Protein AF-A0A7C7VL35-F1 (afdb_monomer)

Foldseek 3Di:
DDDPPDPPDDDPVNVVVVVVVVVVCVVVVVVVVVVVLQVVLLVQQVVLQVQLVVVQLVVCLVLQFRAAQPVPSCVVSVDAGSQRATKHKDFQQGRPGLPDPGDWAWEQAPVGIRTQWGMKIKDQGPVNDDPWDDDNHYTYHHDDRMDMDTDGSVNSVVSND

Mean predicted aligned error: 7.91 Å

Radius of gyration: 26.04 Å; Cα contacts (8 Å, |Δi|>4): 236; chains: 1; bounding box: 84×25×66 Å

pLDDT: mean 87.76, std 10.25, range [52.62, 97.12]

Solvent-accessible surface area (backbone atoms only — not comparable to full-atom values): 9184 Å² total; per-residue (Å²): 140,83,83,79,76,76,85,78,71,86,51,72,66,55,56,54,52,51,50,53,53,48,53,56,50,54,65,54,50,56,61,56,50,53,56,52,53,51,56,49,33,54,54,49,29,53,55,48,49,53,54,37,47,53,48,51,50,53,47,29,74,72,67,50,24,37,78,44,66,84,77,45,54,52,71,81,44,68,48,59,38,71,75,66,45,64,46,44,74,48,65,60,27,64,57,35,45,59,92,49,94,63,46,59,26,34,37,34,40,84,90,47,78,43,73,46,29,27,34,38,40,36,34,35,38,90,84,66,48,82,56,58,50,79,57,96,62,35,39,39,48,66,46,75,68,56,47,74,49,73,44,35,55,66,58,56,49,63,76,74,109

Secondary structure (DSSP, 8-state):
--------PPPHHHHHHHHHHHHHHHH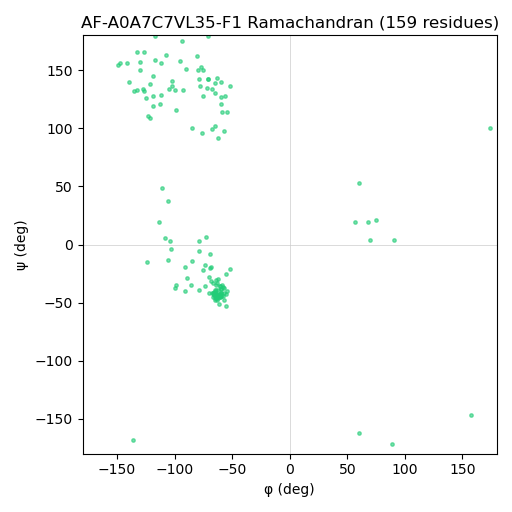HHHHHHHHHHHHHHHHHHHHHHHHHHHHHHHHHHHHSBPPPGGG-GGGTS--B-TTSPBPEEEESSTT-BTTS----EEEE-SS-EEEEEEEEEEE-TTTTS---EE-SSEEE-SSSS-EEEEEEHHHHHHHT-

Structure (mmCIF, N/CA/C/O backbone):
data_AF-A0A7C7VL35-F1
#
_entry.id   AF-A0A7C7VL35-F1
#
loop_
_atom_site.group_PDB
_atom_site.id
_atom_site.type_symbol
_atom_site.label_atom_id
_atom_site.label_alt_id
_atom_site.label_comp_id
_atom_site.label_asym_id
_atom_site.label_entity_id
_atom_site.label_seq_id
_atom_site.pdbx_PDB_ins_code
_atom_site.Cartn_x
_atom_site.Cartn_y
_atom_site.Cartn_z
_atom_site.occupancy
_atom_site.B_iso_or_equiv
_atom_site.auth_seq_id
_atom_site.auth_comp_id
_atom_site.auth_asym_id
_atom_site.auth_atom_id
_atom_site.pdbx_PDB_model_num
ATOM 1 N N . MET A 1 1 ? 64.161 -13.063 -36.550 1.00 52.62 1 MET A N 1
ATOM 2 C CA . MET A 1 1 ? 62.997 -12.800 -35.684 1.00 52.62 1 MET A CA 1
ATOM 3 C C . MET A 1 1 ? 62.286 -11.600 -36.262 1.00 52.62 1 MET A C 1
ATOM 5 O O . MET A 1 1 ? 62.929 -10.571 -36.359 1.00 52.62 1 MET A O 1
ATOM 9 N N . ASP A 1 2 ? 61.069 -11.790 -36.772 1.00 53.78 2 ASP A N 1
ATOM 10 C CA . ASP A 1 2 ? 59.956 -10.834 -36.647 1.00 53.78 2 ASP A CA 1
ATOM 11 C C . ASP A 1 2 ? 58.768 -11.321 -37.479 1.00 53.78 2 ASP A C 1
ATOM 13 O O . ASP A 1 2 ? 58.710 -11.174 -38.699 1.00 53.78 2 ASP A O 1
ATOM 17 N N . ARG A 1 3 ? 57.801 -11.940 -36.794 1.00 59.22 3 ARG A N 1
ATOM 18 C CA . ARG A 1 3 ? 56.451 -12.129 -37.322 1.00 59.22 3 ARG A CA 1
ATOM 19 C C . ARG A 1 3 ? 55.687 -10.853 -36.995 1.00 59.22 3 ARG A C 1
ATOM 21 O O . ARG A 1 3 ? 55.253 -10.683 -35.861 1.00 59.22 3 ARG A O 1
ATOM 28 N N . ARG A 1 4 ? 55.534 -9.960 -37.974 1.00 63.31 4 ARG A N 1
ATOM 29 C CA . ARG A 1 4 ? 54.580 -8.851 -37.870 1.00 63.31 4 ARG A CA 1
ATOM 30 C C . ARG A 1 4 ? 53.176 -9.455 -37.825 1.00 63.31 4 ARG A C 1
ATOM 32 O O . ARG A 1 4 ? 52.670 -9.935 -38.837 1.00 63.31 4 ARG A O 1
ATOM 39 N N . LEU A 1 5 ? 52.599 -9.511 -36.628 1.00 61.75 5 LEU A N 1
ATOM 40 C CA . LEU A 1 5 ? 51.177 -9.758 -36.419 1.00 61.75 5 LEU A CA 1
ATOM 41 C C . LEU A 1 5 ? 50.439 -8.636 -37.151 1.00 61.75 5 LEU A C 1
ATOM 43 O O . LEU A 1 5 ? 50.643 -7.468 -36.843 1.00 61.75 5 LEU A O 1
ATOM 47 N N . GLY A 1 6 ? 49.699 -8.990 -38.201 1.00 59.94 6 GLY A N 1
ATOM 48 C 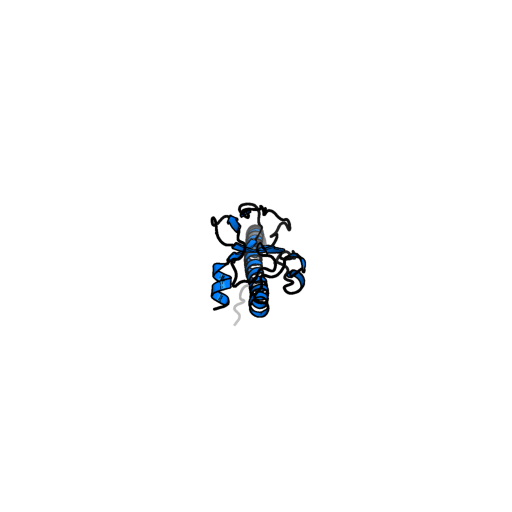CA . GLY A 1 6 ? 49.026 -8.019 -39.051 1.00 59.94 6 GLY A CA 1
ATOM 49 C C . GLY A 1 6 ? 48.045 -7.175 -38.245 1.00 59.94 6 GLY A C 1
ATOM 50 O O . GLY A 1 6 ? 47.103 -7.719 -37.667 1.00 59.94 6 GLY A O 1
ATOM 51 N N . ASP A 1 7 ? 48.260 -5.863 -38.257 1.00 64.94 7 ASP A N 1
ATOM 52 C CA . ASP A 1 7 ? 47.291 -4.865 -37.816 1.00 64.94 7 ASP A CA 1
ATOM 53 C C . ASP A 1 7 ? 46.054 -4.960 -38.716 1.00 64.94 7 ASP A C 1
ATOM 55 O O . ASP A 1 7 ? 45.977 -4.374 -39.798 1.00 64.94 7 ASP A O 1
ATOM 59 N N . LYS A 1 8 ? 45.080 -5.770 -38.296 1.00 69.44 8 LYS A N 1
ATOM 60 C CA . LYS A 1 8 ? 43.752 -5.808 -38.906 1.00 69.44 8 LYS A CA 1
ATOM 61 C C . LYS A 1 8 ? 42.994 -4.572 -38.427 1.00 69.44 8 LYS A C 1
ATOM 63 O O . LYS A 1 8 ? 42.442 -4.568 -37.332 1.00 69.44 8 LYS A O 1
ATOM 68 N N . GLY A 1 9 ? 43.014 -3.512 -39.231 1.00 70.94 9 GLY A N 1
ATOM 69 C CA . GLY A 1 9 ? 42.158 -2.346 -39.022 1.00 70.94 9 GLY A CA 1
ATOM 70 C C . GLY A 1 9 ? 40.678 -2.716 -39.151 1.00 70.94 9 GLY A C 1
ATOM 71 O O . GLY A 1 9 ? 40.319 -3.548 -39.986 1.00 70.94 9 GLY A O 1
ATOM 72 N N . PHE A 1 10 ? 39.830 -2.092 -38.329 1.00 73.69 10 PHE A N 1
ATOM 73 C CA . PHE A 1 10 ? 38.374 -2.223 -38.413 1.00 73.69 10 PHE A CA 1
ATOM 74 C C . PHE A 1 10 ? 37.889 -1.841 -39.813 1.00 73.69 10 PHE A C 1
ATOM 76 O O . PHE A 1 10 ? 38.212 -0.767 -40.328 1.00 73.69 10 PHE A O 1
ATOM 83 N N . THR A 1 11 ? 37.105 -2.719 -40.437 1.00 89.31 11 THR A N 1
ATOM 84 C CA . THR A 1 11 ? 36.512 -2.419 -41.746 1.00 89.31 11 THR A CA 1
ATOM 85 C C . THR A 1 11 ? 35.286 -1.519 -41.579 1.00 89.31 11 THR A C 1
ATOM 87 O O . THR A 1 11 ? 34.570 -1.597 -40.581 1.00 89.31 11 THR A O 1
ATOM 90 N N . LEU A 1 12 ? 34.998 -0.675 -42.574 1.00 89.50 12 LEU A N 1
ATOM 91 C CA . LEU A 1 12 ? 33.803 0.183 -42.565 1.00 89.50 12 LEU A CA 1
ATOM 92 C C . LEU A 1 12 ? 32.517 -0.656 -42.433 1.00 89.50 12 LEU A C 1
ATOM 94 O O . LEU A 1 12 ? 31.603 -0.290 -41.699 1.00 89.50 12 LEU A O 1
ATOM 98 N N . LEU A 1 13 ? 32.493 -1.827 -43.078 1.00 90.56 13 LEU A N 1
ATOM 99 C CA . LEU A 1 13 ? 31.399 -2.796 -42.990 1.00 90.56 13 LEU A CA 1
ATOM 100 C C . LEU A 1 13 ? 31.158 -3.278 -41.551 1.00 90.56 13 LEU A C 1
ATOM 102 O O . LEU A 1 13 ? 30.013 -3.401 -41.127 1.00 90.56 13 LEU A O 1
ATOM 106 N N . GLU A 1 14 ? 32.229 -3.532 -40.802 1.00 89.56 14 GLU A N 1
ATOM 107 C CA . GLU A 1 14 ? 32.158 -4.023 -39.425 1.00 89.56 14 GLU A CA 1
ATOM 108 C C . GLU A 1 14 ? 31.535 -2.982 -38.493 1.00 89.56 14 GLU A C 1
ATOM 110 O O . GLU A 1 14 ? 30.646 -3.312 -37.713 1.00 89.56 14 GLU A O 1
ATOM 115 N N . ILE A 1 15 ? 31.894 -1.706 -38.650 1.00 92.19 15 ILE A N 1
ATOM 116 C CA . ILE A 1 15 ? 31.270 -0.616 -37.888 1.00 92.19 15 ILE A CA 1
ATOM 117 C C . ILE A 1 15 ? 29.790 -0.447 -38.256 1.00 92.19 15 ILE A C 1
ATOM 119 O O . ILE A 1 15 ? 28.960 -0.272 -37.364 1.00 92.19 15 ILE A O 1
ATOM 123 N N . VAL A 1 16 ? 29.426 -0.554 -39.539 1.00 94.88 16 VAL A N 1
ATOM 124 C CA . VAL A 1 16 ? 28.019 -0.469 -39.970 1.00 94.88 16 VAL A CA 1
ATOM 125 C C . VAL A 1 16 ? 27.193 -1.616 -39.386 1.00 94.88 16 VAL A C 1
ATOM 127 O O . VAL A 1 16 ? 26.114 -1.375 -38.846 1.00 94.88 16 VAL A O 1
ATOM 130 N N . LEU A 1 17 ? 27.702 -2.851 -39.428 1.00 94.06 17 LEU A N 1
ATOM 131 C CA . LEU A 1 17 ? 27.016 -4.009 -38.854 1.00 94.06 17 LEU A CA 1
ATOM 132 C C . LEU A 1 17 ? 26.829 -3.856 -37.339 1.00 94.06 17 LEU A C 1
ATOM 134 O O . LEU A 1 17 ? 25.739 -4.095 -36.821 1.00 94.06 17 LEU A O 1
ATOM 138 N N . VAL A 1 18 ? 27.871 -3.408 -36.636 1.00 95.00 18 VAL A N 1
ATOM 139 C CA . VAL A 1 18 ? 27.828 -3.151 -35.193 1.00 95.00 18 VAL A CA 1
ATOM 140 C C . VAL A 1 18 ? 26.778 -2.086 -34.860 1.00 95.00 18 VAL A C 1
ATOM 142 O O . VAL A 1 18 ? 25.986 -2.289 -33.943 1.00 95.00 18 VAL A O 1
ATOM 145 N N . MET A 1 19 ? 26.692 -0.999 -35.633 1.00 94.06 19 MET A N 1
ATOM 146 C CA . MET A 1 19 ? 25.664 0.031 -35.436 1.00 94.06 19 MET A CA 1
ATOM 147 C C . MET A 1 19 ? 24.242 -0.493 -35.665 1.00 94.06 19 MET A C 1
ATOM 149 O O . MET A 1 19 ? 23.342 -0.145 -34.900 1.00 94.06 19 MET A O 1
ATOM 153 N N . VAL A 1 20 ? 24.032 -1.358 -36.662 1.00 95.56 20 VAL A N 1
ATOM 154 C CA . VAL A 1 20 ? 22.725 -1.996 -36.901 1.00 95.56 20 VAL A CA 1
ATOM 155 C C . VAL A 1 20 ? 22.327 -2.872 -35.713 1.00 95.56 20 VAL A C 1
ATOM 157 O O . VAL A 1 20 ? 21.216 -2.745 -35.199 1.00 95.56 20 VAL A O 1
ATOM 160 N N . VAL A 1 21 ? 23.238 -3.722 -35.231 1.00 95.88 21 VAL A N 1
ATOM 161 C CA . VAL A 1 21 ? 22.977 -4.598 -34.079 1.00 95.88 21 VAL A CA 1
ATOM 162 C C . VAL A 1 21 ? 22.714 -3.778 -32.814 1.00 95.88 21 VAL A C 1
ATOM 164 O O . VAL A 1 21 ? 21.753 -4.059 -32.097 1.00 95.88 21 VAL A O 1
ATOM 167 N N . PHE A 1 22 ? 23.496 -2.723 -32.560 1.00 94.81 22 PHE A N 1
ATOM 168 C CA . PHE A 1 22 ? 23.247 -1.824 -31.433 1.00 94.81 22 PHE A CA 1
ATOM 169 C C . PHE A 1 22 ? 21.880 -1.147 -31.527 1.00 94.81 22 PHE A C 1
ATOM 171 O O . PHE A 1 22 ? 21.154 -1.139 -30.537 1.00 94.81 22 PHE A O 1
ATOM 178 N N . GLY A 1 23 ? 21.489 -0.635 -32.697 1.00 93.75 23 GLY A N 1
ATOM 179 C CA . GLY A 1 23 ? 20.174 -0.019 -32.887 1.00 93.75 23 GLY A CA 1
ATOM 180 C C . GLY A 1 23 ? 19.020 -0.966 -32.545 1.00 93.75 23 GLY A C 1
ATOM 181 O O . GLY A 1 23 ? 18.079 -0.570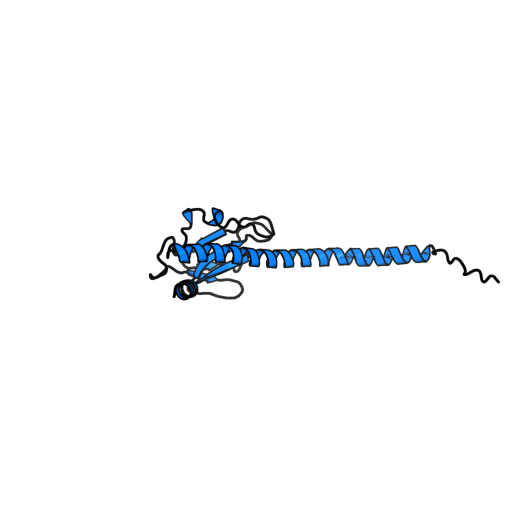 -31.856 1.00 93.75 23 GLY A O 1
ATOM 182 N N . LEU A 1 24 ? 19.125 -2.235 -32.948 1.00 93.62 24 LEU A N 1
ATOM 183 C CA . LEU A 1 24 ? 18.122 -3.256 -32.636 1.00 93.62 24 LEU A CA 1
ATOM 184 C C . LEU A 1 24 ? 18.065 -3.576 -31.134 1.00 93.62 24 LEU A C 1
ATOM 186 O O . LEU A 1 24 ? 16.977 -3.620 -30.558 1.00 93.62 24 LEU A O 1
ATOM 190 N N . ILE A 1 25 ? 19.222 -3.747 -30.485 1.00 94.50 25 ILE A N 1
ATOM 191 C CA . ILE A 1 25 ? 19.296 -4.046 -29.046 1.00 94.50 25 ILE A CA 1
ATOM 192 C C . ILE A 1 25 ? 18.754 -2.877 -28.218 1.00 94.50 25 ILE A C 1
ATOM 194 O O . ILE A 1 25 ? 17.932 -3.088 -27.326 1.00 94.50 25 ILE A O 1
ATOM 198 N N . PHE A 1 26 ? 19.175 -1.644 -28.515 1.00 92.44 26 PHE A N 1
ATOM 199 C CA . PHE A 1 26 ? 18.711 -0.460 -27.790 1.00 92.44 26 PHE A CA 1
ATOM 200 C C . PHE A 1 26 ? 17.212 -0.220 -27.984 1.00 92.44 26 PHE A C 1
ATOM 202 O O . PHE A 1 26 ? 16.526 0.108 -27.015 1.00 92.44 26 PHE A O 1
ATOM 209 N N . GLY A 1 27 ? 16.692 -0.444 -29.196 1.00 88.56 27 GLY A N 1
ATOM 210 C CA . GLY A 1 27 ? 15.264 -0.316 -29.482 1.00 88.56 27 GLY A CA 1
ATOM 211 C C . GLY A 1 27 ? 14.399 -1.225 -28.603 1.00 88.56 27 GLY A C 1
ATOM 212 O O . GLY A 1 27 ? 13.402 -0.775 -28.042 1.00 88.56 27 GLY A O 1
ATOM 213 N N . MET A 1 28 ? 14.801 -2.486 -28.417 1.00 89.25 28 MET A N 1
ATOM 214 C CA . MET A 1 28 ? 14.060 -3.429 -27.568 1.00 89.25 28 MET A CA 1
ATOM 215 C C . MET A 1 28 ? 14.330 -3.210 -26.073 1.00 89.25 28 MET A C 1
ATOM 217 O O . MET A 1 28 ? 13.406 -3.277 -25.259 1.00 89.25 28 MET A O 1
ATOM 221 N N . GLY A 1 29 ? 15.577 -2.901 -25.704 1.00 88.25 29 GLY A N 1
ATOM 222 C CA . GLY A 1 29 ? 16.020 -2.816 -24.310 1.00 88.25 29 GLY A CA 1
ATOM 223 C C . GLY A 1 29 ? 15.287 -1.763 -23.475 1.00 88.25 29 GLY A C 1
ATOM 224 O O . GLY A 1 29 ? 14.994 -2.011 -22.305 1.00 88.25 29 GLY A O 1
ATOM 225 N N . ILE A 1 30 ? 14.927 -0.618 -24.068 1.00 87.06 30 ILE A N 1
ATOM 226 C CA . ILE A 1 30 ? 14.242 0.474 -23.351 1.00 87.06 30 ILE A CA 1
ATOM 227 C C . ILE A 1 30 ? 12.844 0.045 -22.876 1.00 87.06 30 ILE A C 1
ATOM 229 O O . ILE A 1 30 ? 12.464 0.334 -21.742 1.00 87.06 30 ILE A O 1
ATOM 233 N N . SER A 1 31 ? 12.091 -0.674 -23.715 1.00 85.56 31 SER A N 1
ATOM 234 C CA . SER A 1 31 ? 10.723 -1.103 -23.384 1.00 85.56 31 SER A CA 1
ATOM 235 C C . SER A 1 31 ? 10.688 -2.070 -22.195 1.00 85.56 31 SER A C 1
ATOM 237 O O . SER A 1 31 ? 9.906 -1.893 -21.261 1.00 85.56 31 SER A O 1
ATOM 239 N N . VAL A 1 32 ? 11.606 -3.040 -22.181 1.00 89.81 32 VAL A N 1
ATOM 240 C CA . VAL A 1 32 ? 11.746 -4.022 -21.099 1.00 89.81 32 VAL A CA 1
ATOM 241 C C . VAL A 1 32 ? 12.167 -3.340 -19.797 1.00 89.81 32 VAL A C 1
ATOM 243 O O . VAL A 1 32 ? 11.640 -3.658 -18.731 1.00 89.81 32 VAL A O 1
ATOM 246 N N . TRP A 1 33 ? 13.081 -2.369 -19.874 1.00 88.44 33 TRP A N 1
ATOM 247 C CA . TRP A 1 33 ? 13.553 -1.638 -18.700 1.00 88.44 33 TRP A CA 1
ATOM 248 C C . TRP A 1 33 ? 12.421 -0.901 -17.973 1.00 88.44 33 TRP A C 1
ATOM 250 O O . TRP A 1 33 ? 12.345 -0.958 -16.745 1.00 88.44 33 TRP A O 1
ATOM 260 N N . MET A 1 34 ? 11.506 -0.266 -18.713 1.00 86.25 34 MET A N 1
ATOM 261 C CA . MET A 1 34 ? 10.372 0.449 -18.117 1.00 86.25 34 MET A CA 1
ATOM 262 C C . MET A 1 34 ? 9.427 -0.485 -17.348 1.00 86.25 34 MET A C 1
ATOM 264 O O . MET A 1 34 ? 9.092 -0.188 -16.202 1.00 86.25 34 MET A O 1
ATOM 268 N N . GLY A 1 35 ? 9.078 -1.648 -17.909 1.00 86.62 35 GLY A N 1
ATOM 269 C CA . GLY A 1 35 ? 8.217 -2.620 -17.217 1.00 86.62 35 GLY A CA 1
ATOM 270 C C . GLY A 1 35 ? 8.848 -3.191 -15.937 1.00 86.62 35 GLY A C 1
ATOM 271 O O . GLY A 1 35 ? 8.167 -3.404 -14.929 1.00 86.62 35 GLY A O 1
ATOM 272 N N . ILE A 1 36 ? 10.175 -3.380 -15.933 1.00 90.00 36 ILE A N 1
ATOM 273 C CA . ILE A 1 36 ? 10.914 -3.810 -14.736 1.00 90.00 36 ILE A CA 1
ATOM 274 C C . ILE A 1 36 ? 10.864 -2.732 -13.649 1.00 90.00 36 ILE A C 1
ATOM 276 O O . ILE A 1 36 ? 10.675 -3.056 -12.474 1.00 90.00 36 ILE A O 1
ATOM 280 N N . LEU A 1 37 ? 11.040 -1.458 -14.012 1.00 90.69 37 LEU A N 1
ATOM 281 C CA . LEU A 1 37 ? 10.965 -0.356 -13.053 1.00 90.69 37 LEU A CA 1
ATOM 282 C C . LEU A 1 37 ? 9.583 -0.271 -12.403 1.00 90.69 37 LEU A C 1
ATOM 284 O O . LEU A 1 37 ? 9.500 -0.114 -11.187 1.00 90.69 37 LEU A O 1
ATOM 288 N N . GLU A 1 38 ? 8.514 -0.415 -13.180 1.00 89.88 38 GLU A N 1
ATOM 289 C CA . GLU A 1 38 ? 7.143 -0.373 -12.667 1.00 89.88 38 GLU A CA 1
ATOM 290 C C . GLU A 1 38 ? 6.854 -1.529 -11.701 1.00 89.88 38 GLU A C 1
ATOM 292 O O . GLU A 1 38 ? 6.398 -1.304 -10.579 1.00 89.88 38 GLU A O 1
ATOM 297 N N . SER A 1 39 ? 7.250 -2.752 -12.061 1.00 89.94 39 SER A N 1
ATOM 298 C CA . SER A 1 39 ? 7.105 -3.925 -11.186 1.00 89.94 39 SER A CA 1
ATOM 299 C C . SER A 1 39 ? 7.863 -3.761 -9.862 1.00 89.94 39 SER A C 1
ATOM 301 O O . SER A 1 39 ? 7.375 -4.142 -8.796 1.00 89.94 39 SER A O 1
ATOM 303 N N . ARG A 1 40 ? 9.056 -3.147 -9.901 1.00 94.56 40 ARG A N 1
ATOM 304 C CA . ARG A 1 40 ? 9.824 -2.822 -8.689 1.00 94.56 40 ARG A CA 1
ATOM 305 C C . ARG A 1 40 ? 9.108 -1.795 -7.823 1.00 94.56 40 ARG A C 1
ATOM 307 O O . ARG A 1 40 ? 9.095 -1.959 -6.607 1.00 94.56 40 ARG A O 1
ATOM 314 N N . LYS A 1 41 ? 8.512 -0.763 -8.425 1.00 95.56 41 LYS A N 1
ATOM 315 C CA . LYS A 1 41 ? 7.743 0.248 -7.689 1.00 95.56 41 LYS A CA 1
ATOM 316 C C . LYS A 1 41 ? 6.562 -0.374 -6.953 1.00 95.56 41 LYS A C 1
ATOM 318 O O . LYS A 1 41 ? 6.411 -0.110 -5.768 1.00 95.56 41 LYS A O 1
ATOM 323 N N . VAL A 1 42 ? 5.809 -1.270 -7.595 1.00 94.81 42 VAL A N 1
ATOM 324 C CA . VAL A 1 42 ? 4.721 -2.026 -6.945 1.00 94.81 42 VAL A CA 1
ATOM 325 C C . VAL A 1 42 ? 5.238 -2.810 -5.732 1.00 94.81 42 VAL A C 1
ATOM 327 O O . VAL A 1 42 ? 4.664 -2.722 -4.648 1.00 94.81 42 VAL A O 1
ATOM 330 N N . GLY A 1 43 ? 6.353 -3.535 -5.882 1.00 95.38 43 GLY A N 1
ATOM 331 C CA . GLY A 1 43 ? 6.965 -4.286 -4.780 1.00 95.38 43 GLY A CA 1
ATOM 332 C C . GLY A 1 43 ? 7.431 -3.396 -3.621 1.00 95.38 43 GLY A C 1
ATOM 333 O O . GLY A 1 43 ? 7.180 -3.708 -2.457 1.00 95.38 43 GLY A O 1
ATOM 334 N N . VAL A 1 44 ? 8.052 -2.254 -3.931 1.00 95.62 44 VAL A N 1
ATOM 335 C CA . VAL A 1 44 ? 8.449 -1.247 -2.935 1.00 95.62 44 VAL A CA 1
ATOM 336 C C . VAL A 1 44 ? 7.223 -0.689 -2.215 1.00 95.62 44 VAL A C 1
ATOM 338 O O . VAL A 1 44 ? 7.218 -0.636 -0.989 1.00 95.62 44 VAL A O 1
ATOM 341 N N . THR A 1 45 ? 6.166 -0.340 -2.946 1.00 96.00 45 THR A N 1
ATOM 342 C CA . THR A 1 45 ? 4.923 0.176 -2.367 1.00 96.00 45 THR A CA 1
ATOM 343 C C . THR A 1 45 ? 4.280 -0.832 -1.419 1.00 96.00 45 THR A C 1
ATOM 345 O O . THR A 1 45 ? 3.906 -0.449 -0.317 1.00 96.00 45 THR A O 1
ATOM 348 N N . ARG A 1 46 ? 4.229 -2.125 -1.760 1.00 95.81 46 ARG A N 1
ATOM 349 C CA . ARG A 1 46 ? 3.728 -3.161 -0.833 1.00 95.81 46 ARG A CA 1
ATOM 350 C C . ARG A 1 46 ? 4.540 -3.230 0.464 1.00 95.81 46 ARG A C 1
ATOM 352 O O . ARG A 1 46 ? 3.963 -3.256 1.544 1.00 95.81 46 ARG A O 1
ATOM 359 N N . SER A 1 47 ? 5.871 -3.188 0.372 1.00 95.44 47 SER A N 1
ATOM 360 C CA . SER A 1 47 ? 6.750 -3.133 1.555 1.00 95.44 47 SER A CA 1
ATOM 361 C C . SER A 1 47 ? 6.478 -1.895 2.422 1.00 95.44 47 SER A C 1
ATOM 363 O O . SER A 1 47 ? 6.473 -1.952 3.653 1.00 95.44 47 SER A O 1
ATOM 365 N N . ILE A 1 48 ? 6.204 -0.764 1.772 1.00 93.75 48 ILE A N 1
ATOM 366 C CA . ILE A 1 48 ? 5.854 0.487 2.439 1.00 93.75 48 ILE A CA 1
ATOM 367 C C . ILE A 1 48 ? 4.495 0.383 3.143 1.00 93.75 48 ILE A C 1
ATOM 369 O O . ILE A 1 48 ? 4.382 0.822 4.287 1.00 93.75 48 ILE A O 1
ATOM 373 N N . LEU A 1 49 ? 3.494 -0.237 2.512 1.00 94.00 49 LEU A N 1
ATOM 374 C CA . LEU A 1 49 ? 2.192 -0.487 3.137 1.00 94.00 49 LEU A CA 1
ATOM 375 C C . LEU A 1 49 ? 2.335 -1.361 4.388 1.00 94.00 49 LEU A C 1
ATOM 377 O O . LEU A 1 49 ? 1.817 -0.982 5.430 1.00 94.00 49 LEU A O 1
ATOM 381 N N . HIS A 1 50 ? 3.122 -2.439 4.345 1.00 93.81 50 HIS A N 1
ATOM 382 C CA . HIS A 1 50 ? 3.416 -3.242 5.542 1.00 93.81 50 HIS A CA 1
ATOM 383 C C . HIS A 1 50 ? 4.172 -2.462 6.626 1.00 93.81 50 HIS A C 1
ATOM 385 O O . HIS A 1 50 ? 3.987 -2.678 7.821 1.00 93.81 50 HIS A O 1
ATOM 391 N N . THR A 1 51 ? 5.034 -1.520 6.239 1.00 91.88 51 THR A N 1
ATOM 392 C CA . THR A 1 51 ? 5.706 -0.641 7.208 1.00 91.88 51 THR A CA 1
ATOM 393 C C . THR A 1 51 ? 4.697 0.275 7.910 1.00 91.88 51 THR A C 1
ATOM 395 O O . THR A 1 51 ? 4.773 0.456 9.126 1.00 91.88 51 THR A O 1
ATOM 398 N N . ALA A 1 52 ? 3.728 0.822 7.169 1.00 90.56 52 ALA A N 1
ATOM 399 C CA . ALA A 1 52 ? 2.634 1.600 7.745 1.00 90.56 52 ALA A CA 1
ATOM 400 C C . ALA A 1 52 ? 1.707 0.737 8.612 1.00 90.56 52 ALA A C 1
ATOM 402 O O . ALA A 1 52 ? 1.342 1.160 9.704 1.00 90.56 52 ALA A O 1
ATOM 403 N N . GLU A 1 53 ? 1.382 -0.475 8.168 1.00 91.25 53 GLU A N 1
ATOM 404 C CA . GLU A 1 53 ? 0.606 -1.458 8.928 1.00 91.25 53 GLU A CA 1
ATOM 405 C C . GLU A 1 53 ? 1.253 -1.733 10.282 1.00 91.25 53 GLU A C 1
ATOM 407 O O . GLU A 1 53 ? 0.615 -1.535 11.308 1.00 91.25 53 GLU A O 1
ATOM 412 N N . ASN A 1 54 ? 2.540 -2.083 10.306 1.00 90.88 54 ASN A N 1
ATOM 413 C CA . ASN A 1 54 ? 3.271 -2.329 11.549 1.00 90.88 54 ASN A CA 1
ATOM 414 C C . ASN A 1 54 ? 3.251 -1.115 12.487 1.00 90.88 54 ASN A C 1
ATOM 416 O O . ASN A 1 54 ? 3.165 -1.261 13.704 1.00 90.88 54 ASN A O 1
ATOM 420 N N . CYS A 1 55 ? 3.319 0.096 11.934 1.00 89.69 55 CYS A N 1
ATOM 421 C CA . CYS A 1 55 ? 3.200 1.324 12.713 1.00 89.69 55 CYS A CA 1
ATOM 422 C C . CYS A 1 55 ? 1.804 1.469 13.353 1.00 89.69 55 CYS A C 1
ATOM 424 O O . CYS A 1 55 ? 1.709 1.798 14.535 1.00 89.69 55 CYS A O 1
ATOM 426 N N . LEU A 1 56 ? 0.733 1.156 12.615 1.00 87.62 56 LEU A N 1
ATOM 427 C CA . LEU A 1 56 ? -0.642 1.181 13.126 1.00 87.62 56 LEU A CA 1
ATOM 428 C C . LEU A 1 56 ? -0.918 0.061 14.131 1.00 87.62 56 LEU A C 1
ATOM 430 O O . LEU A 1 56 ? -1.531 0.305 15.166 1.00 87.62 56 LEU A O 1
ATOM 434 N N . VAL A 1 57 ? -0.436 -1.150 13.865 1.00 88.12 57 VAL A N 1
ATOM 435 C CA . VAL A 1 57 ? -0.528 -2.274 14.801 1.00 88.12 57 VAL A CA 1
ATOM 436 C C . VAL A 1 57 ? 0.190 -1.922 16.101 1.00 88.12 57 VAL A C 1
ATOM 438 O O . VAL A 1 57 ? -0.377 -2.104 17.169 1.00 88.12 57 VAL A O 1
ATOM 441 N N . ASN A 1 58 ? 1.383 -1.323 16.047 1.00 88.75 58 ASN A N 1
ATOM 442 C CA . ASN A 1 58 ? 2.077 -0.868 17.255 1.00 88.75 58 ASN A CA 1
ATOM 443 C C . ASN A 1 58 ? 1.282 0.175 18.049 1.00 88.75 58 ASN A C 1
ATOM 445 O O . ASN A 1 58 ? 1.332 0.154 19.277 1.00 88.75 58 ASN A O 1
ATOM 449 N N . TYR A 1 59 ? 0.549 1.068 17.377 1.00 87.81 59 TYR A N 1
ATOM 450 C CA . TYR A 1 59 ? -0.380 1.961 18.066 1.00 87.81 59 TYR A CA 1
ATOM 451 C C . TYR A 1 59 ? -1.465 1.159 18.785 1.00 87.81 59 TYR A C 1
ATOM 453 O O . TYR A 1 59 ? -1.636 1.328 19.987 1.00 87.81 59 TYR A O 1
ATOM 461 N N . VAL A 1 60 ? -2.126 0.239 18.076 1.00 89.00 60 VAL A N 1
ATOM 462 C CA . VAL A 1 60 ? -3.176 -0.627 18.632 1.00 89.00 60 VAL A CA 1
ATOM 463 C C . VAL A 1 60 ? -2.677 -1.408 19.850 1.00 89.00 60 VAL A C 1
ATOM 465 O O . VAL A 1 60 ? -3.378 -1.488 20.855 1.00 89.00 60 VAL A O 1
ATOM 468 N N . LEU A 1 61 ? -1.457 -1.945 19.793 1.00 89.31 61 LEU A N 1
ATOM 469 C CA . LEU A 1 61 ? -0.834 -2.665 20.906 1.00 89.31 61 LEU A CA 1
ATOM 470 C C . LEU A 1 61 ? -0.634 -1.782 22.148 1.00 89.31 61 LEU A C 1
ATOM 472 O O . LEU A 1 61 ? -0.642 -2.293 23.262 1.00 89.31 61 LEU A O 1
ATOM 476 N N . GLN A 1 62 ? -0.433 -0.474 21.972 1.00 88.88 62 GLN A N 1
ATOM 477 C CA . GLN A 1 62 ? -0.206 0.465 23.075 1.00 88.88 62 GLN A CA 1
ATOM 478 C C . GLN A 1 62 ? -1.502 1.089 23.599 1.00 88.88 62 GLN A C 1
ATOM 480 O O . GLN A 1 62 ? -1.643 1.294 24.804 1.00 88.88 62 GLN A O 1
ATOM 485 N N . SER A 1 63 ? -2.431 1.430 22.707 1.00 88.81 63 SER A N 1
ATOM 486 C CA . SER A 1 63 ? -3.674 2.125 23.045 1.00 88.81 63 SER A CA 1
ATOM 487 C C . SER A 1 63 ? -4.834 1.177 23.350 1.00 88.81 63 SER A C 1
ATOM 489 O O . SER A 1 63 ? -5.808 1.596 23.971 1.00 88.81 63 SER A O 1
ATOM 491 N N . HIS A 1 64 ? -4.749 -0.083 22.905 1.00 90.06 64 HIS A N 1
ATOM 492 C CA . HIS A 1 64 ? -5.848 -1.055 22.861 1.00 90.06 64 HIS A CA 1
ATOM 493 C C . HIS A 1 64 ? -7.076 -0.580 22.061 1.00 90.06 64 HIS A C 1
ATOM 495 O O . HIS A 1 64 ? -8.176 -1.124 22.208 1.00 90.06 64 HIS A O 1
ATOM 501 N N . THR A 1 65 ? -6.900 0.418 21.194 1.00 90.12 6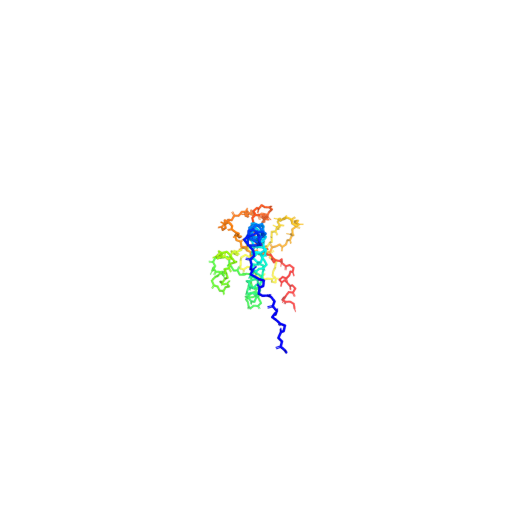5 THR A N 1
ATOM 502 C CA . THR A 1 65 ? -7.953 1.010 20.363 1.00 90.12 65 THR A CA 1
ATOM 503 C C . THR A 1 65 ? -7.531 1.081 18.904 1.00 90.12 65 THR A C 1
ATOM 505 O O . THR A 1 65 ? -6.351 1.233 18.581 1.00 90.12 65 THR A O 1
ATOM 508 N N . VAL A 1 66 ? -8.508 0.992 18.007 1.00 89.44 66 VAL A N 1
ATOM 509 C CA . VAL A 1 66 ? -8.295 1.204 16.575 1.00 89.44 66 VAL A CA 1
ATOM 510 C C . VAL A 1 66 ? -7.939 2.682 16.332 1.00 89.44 66 VAL A C 1
ATOM 512 O O . VAL A 1 66 ? -8.623 3.559 16.867 1.00 89.44 66 VAL A O 1
ATOM 515 N N . PRO A 1 67 ? -6.899 2.991 15.531 1.00 86.75 67 PRO A N 1
ATOM 516 C CA . PRO A 1 67 ? -6.456 4.364 15.300 1.00 86.75 67 PRO A CA 1
ATOM 517 C C . PRO A 1 67 ? -7.568 5.220 14.679 1.00 86.75 67 PRO A C 1
ATOM 519 O O . PRO A 1 67 ? -8.093 4.806 13.644 1.00 86.75 67 PRO A O 1
ATOM 522 N N . PRO A 1 68 ? -7.928 6.387 15.246 1.00 83.38 68 PRO A N 1
ATOM 523 C CA . PRO A 1 68 ? -8.982 7.232 14.691 1.00 83.38 68 PRO A CA 1
ATOM 524 C C . PRO A 1 68 ? -8.662 7.821 13.310 1.00 83.38 68 PRO A C 1
ATOM 526 O O . PRO A 1 68 ? -7.556 8.302 1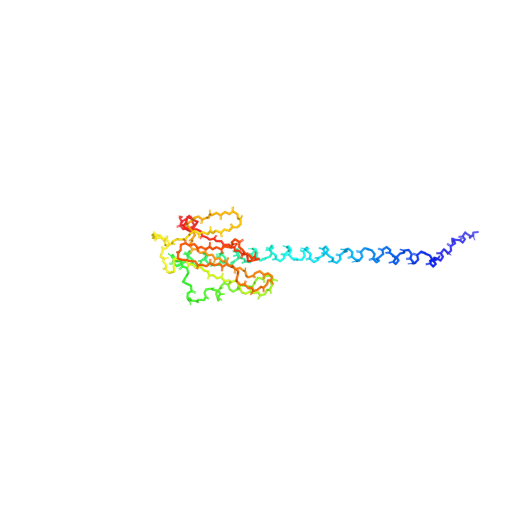3.088 1.00 83.38 68 PRO A O 1
ATOM 529 N N . ALA A 1 69 ? -9.611 7.882 12.369 1.00 74.94 69 ALA A N 1
ATOM 530 C CA . ALA A 1 69 ? -9.321 8.391 11.019 1.00 74.94 69 ALA A CA 1
ATOM 531 C C . ALA A 1 69 ? -8.967 9.892 11.021 1.00 74.94 69 ALA A C 1
ATOM 533 O O . ALA A 1 69 ? -8.138 10.359 10.234 1.00 74.94 69 ALA A O 1
ATOM 534 N N . ALA A 1 70 ? -9.571 10.651 11.941 1.00 61.66 70 ALA A N 1
ATOM 535 C CA . ALA A 1 70 ? -9.485 12.109 11.996 1.00 61.66 70 ALA A CA 1
ATOM 536 C C . ALA A 1 70 ? -8.149 12.665 12.521 1.00 61.66 70 ALA A C 1
ATOM 538 O O . ALA A 1 70 ? -7.807 13.807 12.212 1.00 61.66 70 ALA A O 1
ATOM 539 N N . GLU A 1 71 ? -7.357 11.902 13.283 1.00 58.31 71 GLU A N 1
ATOM 540 C CA . GLU A 1 71 ? -6.126 12.445 13.892 1.00 58.31 71 GLU A CA 1
ATOM 541 C C . GLU A 1 71 ? -4.950 12.540 12.912 1.00 58.31 71 GLU A C 1
ATOM 543 O O . GLU A 1 71 ? -3.843 12.941 13.281 1.00 58.31 71 GLU A O 1
ATOM 548 N N . GLY A 1 72 ? -5.172 12.195 11.641 1.00 57.94 72 GLY A N 1
ATOM 549 C CA . GLY A 1 72 ? -4.117 12.185 10.647 1.00 57.94 72 GLY A CA 1
ATOM 550 C C . GLY A 1 72 ? -3.016 11.217 11.057 1.00 57.94 72 GLY A C 1
ATOM 551 O O . GLY A 1 72 ? -1.862 11.616 11.097 1.00 57.94 72 GLY A O 1
ATOM 552 N N . TYR A 1 73 ? -3.343 9.954 11.357 1.00 58.91 73 TYR A N 1
ATOM 553 C CA . TYR A 1 73 ? -2.356 8.903 11.678 1.00 58.91 73 TYR A CA 1
ATOM 554 C C . TYR A 1 73 ? -1.305 8.708 10.596 1.00 58.91 73 TYR A C 1
ATOM 556 O O . TYR A 1 73 ? -0.158 8.358 10.886 1.00 58.91 73 TYR A O 1
ATOM 564 N N . THR A 1 74 ? -1.655 9.062 9.360 1.00 55.41 74 THR A N 1
ATOM 565 C CA . THR A 1 74 ? -0.687 9.233 8.281 1.00 55.41 74 THR A CA 1
ATOM 566 C C . THR A 1 74 ? 0.461 10.163 8.666 1.00 55.41 74 THR A C 1
ATOM 568 O O . THR A 1 74 ? 1.498 10.030 8.053 1.00 55.41 74 THR A O 1
ATOM 571 N N . ARG A 1 75 ? 0.336 11.047 9.670 1.00 57.84 75 ARG A N 1
ATOM 572 C CA . ARG A 1 75 ? 1.371 11.939 10.223 1.00 57.84 75 ARG A CA 1
ATOM 573 C C . ARG A 1 75 ? 2.418 11.213 11.080 1.00 57.84 75 ARG A C 1
ATOM 575 O O . ARG A 1 75 ? 3.581 11.606 11.038 1.00 57.84 75 ARG A O 1
ATOM 582 N N . TRP A 1 76 ? 2.028 10.185 11.835 1.00 62.59 76 TRP A N 1
ATOM 583 C CA . TRP A 1 76 ? 2.945 9.384 12.664 1.00 62.59 76 TRP A CA 1
ATOM 584 C C . TRP A 1 76 ? 3.597 8.263 11.857 1.00 62.59 76 TRP A C 1
ATOM 586 O O . TRP A 1 76 ? 4.781 7.985 12.020 1.00 62.59 76 TRP A O 1
ATOM 596 N N . CYS A 1 77 ? 2.844 7.700 10.915 1.00 76.00 77 CYS A N 1
ATOM 597 C CA . CYS A 1 77 ? 3.293 6.653 10.007 1.00 76.00 77 CYS A CA 1
ATOM 598 C C . CYS A 1 77 ? 3.516 7.209 8.586 1.00 76.00 77 CYS A C 1
ATOM 600 O O . CYS A 1 77 ? 3.165 6.547 7.612 1.00 76.00 77 CYS A O 1
ATOM 602 N N . LEU A 1 78 ? 4.043 8.446 8.461 1.00 72.25 78 LEU A N 1
ATOM 603 C CA . LEU A 1 78 ? 4.231 9.151 7.178 1.00 72.25 78 LEU A CA 1
ATOM 604 C C . LEU A 1 78 ? 5.098 8.336 6.236 1.00 72.25 78 LEU A C 1
ATOM 606 O O . LEU A 1 78 ? 6.326 8.425 6.256 1.00 72.25 78 LEU A O 1
ATOM 610 N N . VAL A 1 79 ? 4.438 7.620 5.340 1.00 84.62 79 VAL A N 1
ATOM 611 C CA . VAL A 1 79 ? 5.095 6.928 4.251 1.00 84.62 79 VAL A CA 1
ATOM 612 C C . VAL A 1 79 ? 4.549 7.416 2.920 1.00 84.62 79 VAL A C 1
ATOM 614 O O . VAL A 1 79 ? 3.353 7.671 2.742 1.00 84.62 79 VAL A O 1
ATOM 617 N N . LYS A 1 80 ? 5.474 7.606 1.985 1.00 91.38 80 LYS A N 1
ATOM 618 C CA . LYS A 1 80 ? 5.154 7.859 0.587 1.00 91.38 80 LYS A CA 1
ATOM 619 C C . LYS A 1 80 ? 5.369 6.577 -0.183 1.00 91.38 80 LYS A C 1
ATOM 621 O O . LYS A 1 80 ? 6.343 5.888 0.090 1.00 91.38 80 LYS A O 1
ATOM 626 N N . ASP A 1 81 ? 4.498 6.287 -1.133 1.00 93.19 81 ASP A N 1
ATOM 627 C CA . ASP A 1 81 ? 4.689 5.169 -2.046 1.00 93.19 81 ASP A CA 1
ATOM 628 C C . ASP A 1 81 ? 5.829 5.431 -3.050 1.00 93.19 81 ASP A C 1
ATOM 630 O O . ASP A 1 81 ? 6.474 6.486 -3.057 1.00 93.19 81 ASP A O 1
ATOM 634 N N . ALA A 1 82 ? 6.085 4.458 -3.925 1.00 95.38 82 ALA A N 1
ATOM 635 C CA . ALA A 1 82 ? 7.150 4.539 -4.921 1.00 95.38 82 ALA A CA 1
ATOM 636 C C . ALA A 1 82 ? 6.908 5.576 -6.044 1.00 95.38 82 ALA A C 1
ATOM 638 O O . ALA A 1 82 ? 7.810 5.827 -6.854 1.00 95.38 82 ALA A O 1
ATOM 639 N N . TRP A 1 83 ? 5.717 6.175 -6.107 1.00 94.81 83 TRP A N 1
ATOM 640 C CA . TRP A 1 83 ? 5.365 7.271 -7.016 1.00 94.81 83 TRP A CA 1
ATOM 641 C C . TRP A 1 83 ? 5.341 8.632 -6.307 1.00 94.81 83 TRP A C 1
ATOM 643 O O . TRP A 1 83 ? 5.237 9.667 -6.959 1.00 94.81 83 TRP A O 1
ATOM 653 N N . GLY A 1 84 ? 5.559 8.648 -4.990 1.00 92.81 84 GLY A N 1
ATOM 654 C CA . GLY A 1 84 ? 5.636 9.852 -4.173 1.00 92.81 84 GLY A CA 1
ATOM 655 C C . GLY A 1 84 ? 4.295 10.289 -3.585 1.00 92.81 84 GLY A C 1
ATOM 656 O O . GLY A 1 84 ? 4.258 11.327 -2.909 1.00 92.81 84 GLY A O 1
ATOM 657 N N . ASN A 1 85 ? 3.228 9.512 -3.787 1.00 91.88 85 ASN A N 1
ATOM 658 C CA . ASN A 1 85 ? 1.924 9.780 -3.194 1.00 91.88 85 ASN A CA 1
ATOM 659 C C . ASN A 1 85 ? 1.931 9.370 -1.722 1.00 91.88 85 ASN A C 1
ATOM 661 O O . ASN A 1 85 ? 2.688 8.498 -1.296 1.00 91.88 85 ASN A O 1
ATOM 665 N N . ARG A 1 86 ? 1.094 10.018 -0.911 1.00 88.19 86 ARG A N 1
ATOM 666 C CA . ARG A 1 86 ? 0.924 9.627 0.492 1.00 88.19 86 ARG A CA 1
ATOM 667 C C . ARG A 1 86 ? 0.034 8.397 0.568 1.00 88.19 86 ARG A C 1
ATOM 669 O O . ARG A 1 86 ? -1.017 8.375 -0.066 1.00 88.19 86 ARG A O 1
ATOM 676 N N . VAL A 1 87 ? 0.423 7.438 1.401 1.00 90.06 87 VAL A N 1
ATOM 677 C CA . VAL A 1 87 ? -0.464 6.330 1.757 1.00 90.06 87 VAL A CA 1
ATOM 678 C C . VAL A 1 87 ? -1.658 6.884 2.532 1.00 90.06 87 VAL A C 1
ATOM 680 O O . VAL A 1 87 ? -1.496 7.681 3.461 1.00 90.06 87 VAL A O 1
ATOM 683 N N . LYS A 1 88 ? -2.856 6.488 2.113 1.00 88.94 88 LYS A N 1
ATOM 684 C CA . LYS A 1 88 ? -4.115 6.764 2.795 1.00 88.94 88 LYS A CA 1
ATOM 685 C C . LYS A 1 88 ? -4.436 5.649 3.777 1.00 88.94 88 LYS A C 1
ATOM 687 O O . LYS A 1 88 ? -4.053 4.499 3.580 1.00 88.94 88 LYS A O 1
ATOM 692 N N . PHE A 1 89 ? -5.144 6.025 4.829 1.00 88.50 89 PHE A N 1
ATOM 693 C CA . PHE A 1 89 ? -5.628 5.128 5.860 1.00 88.50 89 PHE A CA 1
ATOM 694 C C . PHE A 1 89 ? -7.132 5.322 5.974 1.00 88.50 89 PHE A C 1
ATOM 696 O O . PHE A 1 89 ? -7.589 6.452 6.138 1.00 88.50 89 PHE A O 1
ATOM 703 N N . GLU A 1 90 ? -7.863 4.224 5.870 1.00 89.12 90 GLU A N 1
ATOM 704 C CA . GLU A 1 90 ? -9.315 4.173 5.960 1.00 89.12 90 GLU A CA 1
ATOM 705 C C . GLU A 1 90 ? -9.673 3.131 7.017 1.00 89.12 90 GLU A C 1
ATOM 707 O O . GLU A 1 90 ? -9.138 2.021 7.006 1.00 89.12 90 GLU A O 1
ATOM 712 N N . ASN A 1 91 ? -10.570 3.458 7.938 1.00 89.50 91 ASN A N 1
ATOM 713 C CA . ASN A 1 91 ? -11.025 2.534 8.972 1.00 89.50 91 ASN A CA 1
ATOM 714 C C . ASN A 1 91 ? -12.553 2.556 9.081 1.00 89.50 91 ASN A C 1
ATOM 716 O O . ASN A 1 91 ? -13.230 3.419 8.523 1.00 89.50 91 ASN A O 1
ATOM 720 N N . VAL A 1 92 ? -13.102 1.562 9.773 1.00 90.69 92 VAL A N 1
ATOM 721 C CA . VAL A 1 92 ? -14.553 1.469 10.019 1.00 90.69 92 VAL A CA 1
ATOM 722 C C . VAL A 1 92 ? -14.902 1.380 11.497 1.00 90.69 92 VAL A C 1
ATOM 724 O O . VAL A 1 92 ? -16.057 1.583 11.848 1.00 90.69 92 VAL A O 1
ATOM 727 N N . ALA A 1 93 ? -13.914 1.096 12.345 1.00 88.75 93 ALA A N 1
ATOM 728 C CA . ALA A 1 93 ? -14.045 0.988 13.794 1.00 88.75 93 ALA A CA 1
ATOM 729 C C . ALA A 1 93 ? -13.315 2.151 14.482 1.00 88.75 93 ALA A C 1
ATOM 731 O O . ALA A 1 93 ? -12.475 1.941 15.348 1.00 88.75 93 ALA A O 1
ATOM 732 N N . ASP A 1 94 ? -13.557 3.380 14.026 1.00 88.06 94 ASP A N 1
ATOM 733 C CA . ASP A 1 94 ? -12.831 4.580 14.458 1.00 88.06 94 ASP A CA 1
ATOM 734 C C . ASP A 1 94 ? -12.849 4.749 15.993 1.00 88.06 94 ASP A C 1
ATOM 736 O O . ASP A 1 94 ? -13.906 4.932 16.600 1.00 88.06 94 ASP A O 1
ATOM 740 N N . GLY A 1 95 ? -11.671 4.641 16.623 1.00 85.56 95 GLY A N 1
ATOM 741 C CA . GLY A 1 95 ? -11.498 4.779 18.071 1.00 85.56 95 GLY A CA 1
ATOM 742 C C . GLY A 1 95 ? -12.088 3.636 18.902 1.00 85.56 95 GLY A C 1
ATOM 743 O O . GLY A 1 95 ? -12.055 3.695 20.134 1.00 85.56 95 GLY A O 1
ATOM 744 N N . GLU A 1 96 ? -12.626 2.593 18.269 1.00 90.06 96 GLU A N 1
ATOM 745 C CA . GLU A 1 96 ? -13.242 1.480 18.981 1.00 90.06 96 GLU A CA 1
ATOM 746 C C . GLU A 1 96 ? -12.179 0.619 19.692 1.00 90.06 96 GLU A C 1
ATOM 748 O O . GLU A 1 96 ? -11.082 0.400 19.163 1.00 90.06 96 GLU A O 1
ATOM 753 N N . PRO A 1 97 ? -12.472 0.105 20.899 1.00 88.81 97 PRO A N 1
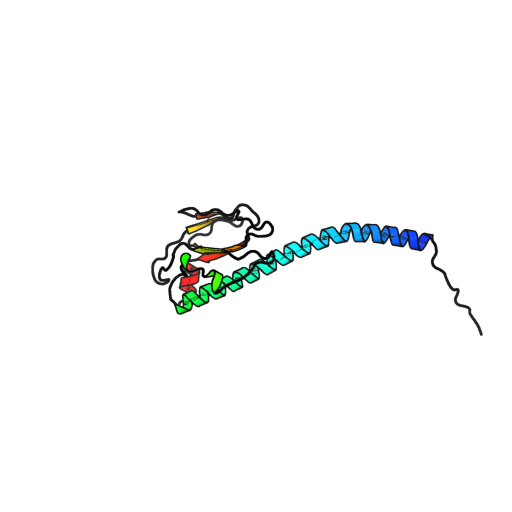ATOM 754 C CA . PRO A 1 97 ? -11.564 -0.783 21.610 1.00 88.81 97 PRO A CA 1
ATOM 755 C C . PRO A 1 97 ? -11.508 -2.157 20.941 1.00 88.81 97 PRO A C 1
ATOM 757 O O . PRO A 1 97 ? -12.538 -2.761 20.638 1.00 88.81 97 PRO A O 1
ATOM 760 N N . VAL A 1 98 ? -10.300 -2.691 20.776 1.00 86.50 98 VAL A N 1
ATOM 761 C CA . VAL A 1 98 ? -10.074 -3.912 19.981 1.00 86.50 98 VAL A CA 1
ATOM 762 C C . VAL A 1 98 ? -10.631 -5.165 20.655 1.00 86.50 98 VAL A C 1
ATOM 764 O O . VAL A 1 98 ? -11.070 -6.089 19.984 1.00 86.50 98 VAL A O 1
ATOM 767 N N . HIS A 1 99 ? -10.706 -5.173 21.987 1.00 80.12 99 HIS A N 1
ATOM 768 C CA . HIS A 1 99 ? -11.310 -6.267 22.754 1.00 80.12 99 HIS A CA 1
ATOM 769 C C . HIS A 1 99 ? -12.849 -6.230 22.789 1.00 80.12 99 HIS A C 1
ATOM 771 O O . HIS A 1 99 ? -13.473 -7.136 23.345 1.00 80.12 99 HIS A O 1
ATOM 777 N N . ALA A 1 100 ? -13.476 -5.188 22.236 1.00 79.44 100 ALA A N 1
ATOM 778 C CA . ALA A 1 100 ? -14.920 -5.144 22.059 1.00 79.44 100 ALA A CA 1
ATOM 779 C C . ALA A 1 100 ? -15.315 -5.646 20.666 1.00 79.44 100 ALA A C 1
ATOM 781 O O . ALA A 1 100 ? -14.486 -5.940 19.805 1.00 79.44 100 ALA A O 1
ATOM 782 N N . ARG A 1 101 ? -16.624 -5.752 20.430 1.00 84.75 101 ARG A N 1
ATOM 783 C CA . ARG A 1 101 ? -17.143 -6.043 19.097 1.00 84.75 101 ARG A CA 1
ATOM 784 C C . ARG A 1 101 ? -16.863 -4.847 18.182 1.00 84.75 101 ARG A C 1
ATOM 786 O O . ARG A 1 101 ? -17.619 -3.884 18.224 1.00 84.75 101 ARG A O 1
ATOM 793 N N . MET A 1 102 ? -15.804 -4.952 17.382 1.00 89.56 102 MET A N 1
ATOM 794 C CA . MET A 1 102 ? -15.430 -3.937 16.400 1.00 89.56 102 MET A CA 1
ATOM 795 C C . MET A 1 102 ? -16.412 -3.896 15.226 1.00 89.56 102 MET A C 1
ATOM 797 O O . MET A 1 102 ? -16.870 -4.938 14.737 1.00 89.56 102 MET A O 1
ATOM 801 N N . SER A 1 103 ? -16.679 -2.693 14.735 1.00 91.94 103 SER A N 1
ATOM 802 C CA . SER A 1 103 ? -17.288 -2.466 13.430 1.00 91.94 103 SER A CA 1
ATOM 803 C C . SER A 1 103 ? -16.396 -3.056 12.333 1.00 91.94 103 SER A C 1
ATOM 805 O O . SER A 1 103 ? -15.169 -2.982 12.389 1.00 91.94 103 SER A O 1
ATOM 807 N N . THR A 1 104 ? -17.004 -3.685 11.329 1.00 93.94 104 THR A N 1
ATOM 808 C CA . THR A 1 104 ? -16.280 -4.288 10.199 1.00 93.94 104 THR A CA 1
ATOM 809 C C . THR A 1 104 ? -17.044 -4.073 8.900 1.00 93.94 104 THR A C 1
ATOM 811 O O . THR A 1 104 ? -18.263 -3.896 8.918 1.00 93.94 104 THR A O 1
ATOM 814 N N . LYS A 1 105 ? -16.329 -4.103 7.775 1.00 95.38 105 LYS A N 1
ATOM 815 C CA . LYS A 1 105 ? -16.896 -4.117 6.421 1.00 95.38 105 LYS A CA 1
ATOM 816 C C . LYS A 1 105 ? -16.329 -5.279 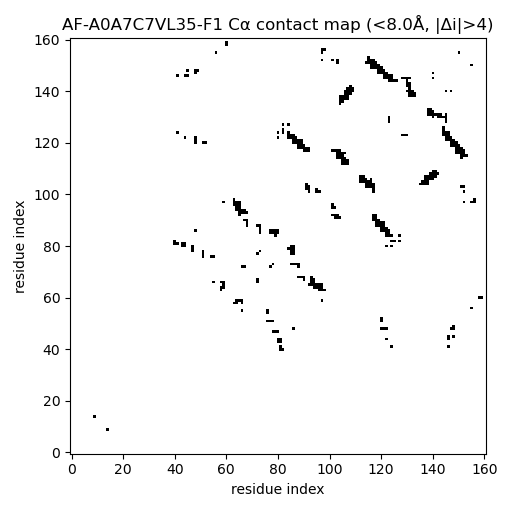5.617 1.00 95.38 105 LYS A C 1
ATOM 818 O O . LYS A 1 105 ? -15.328 -5.891 5.995 1.00 95.38 105 LYS A O 1
ATOM 823 N N . GLU A 1 106 ? -16.966 -5.575 4.493 1.00 96.44 106 GLU A N 1
ATOM 824 C CA . GLU A 1 106 ? -16.353 -6.421 3.472 1.00 96.44 106 GLU A CA 1
ATOM 825 C C . GLU A 1 106 ? -15.358 -5.606 2.645 1.00 96.44 106 GLU A C 1
ATOM 827 O O . GLU A 1 106 ? -15.611 -4.451 2.306 1.00 96.44 106 GLU A O 1
ATOM 832 N N . LEU A 1 107 ? -14.244 -6.212 2.260 1.00 96.88 107 LEU A N 1
ATOM 833 C CA . LEU A 1 107 ? -13.389 -5.696 1.201 1.00 96.88 107 LEU A CA 1
ATOM 834 C C . LEU A 1 107 ? -13.589 -6.536 -0.053 1.00 96.88 107 LEU A C 1
ATOM 836 O O . LEU A 1 107 ? -13.615 -7.761 0.004 1.00 96.88 107 LEU A O 1
ATOM 840 N N . ARG A 1 108 ? -13.748 -5.875 -1.195 1.00 97.12 108 ARG A N 1
ATOM 841 C CA . ARG A 1 108 ? -13.898 -6.505 -2.506 1.00 97.12 108 ARG A CA 1
ATOM 842 C C . ARG A 1 108 ? -12.757 -6.051 -3.386 1.00 97.12 108 ARG A C 1
ATOM 844 O O . ARG A 1 108 ? -12.634 -4.863 -3.666 1.00 97.12 108 ARG A O 1
ATOM 851 N N . ASP A 1 109 ? -11.951 -6.985 -3.851 1.00 95.75 109 ASP A N 1
ATOM 852 C CA . ASP A 1 109 ? -10.838 -6.705 -4.745 1.00 95.75 109 ASP A CA 1
ATOM 853 C C . ASP A 1 109 ? -10.778 -7.727 -5.885 1.00 95.75 109 ASP A C 1
ATOM 855 O O . ASP A 1 109 ? -11.738 -8.452 -6.162 1.00 95.75 109 ASP A O 1
ATOM 859 N N . ARG A 1 110 ? -9.668 -7.720 -6.624 1.00 93.44 110 ARG A N 1
ATOM 860 C CA . ARG A 1 110 ? -9.445 -8.645 -7.741 1.00 93.44 110 ARG A CA 1
ATOM 861 C C . ARG A 1 110 ? -9.235 -10.090 -7.290 1.00 93.44 110 ARG A C 1
ATOM 863 O O . ARG A 1 110 ? -9.389 -10.987 -8.113 1.00 93.44 110 ARG A O 1
ATOM 870 N N . GLU A 1 111 ? -8.863 -10.304 -6.032 1.00 93.06 111 GLU A N 1
ATOM 871 C CA . GLU A 1 111 ? -8.591 -11.621 -5.458 1.00 93.06 111 GLU A CA 1
ATOM 872 C C . GLU A 1 111 ? -9.866 -12.241 -4.870 1.00 93.06 111 GLU A C 1
ATOM 874 O O . GLU A 1 111 ? -10.025 -13.461 -4.905 1.00 93.06 111 GLU A O 1
ATOM 879 N N . GLY A 1 112 ? -10.817 -11.419 -4.417 1.00 94.31 112 GLY A N 1
ATOM 880 C CA . GLY A 1 112 ? -12.141 -11.87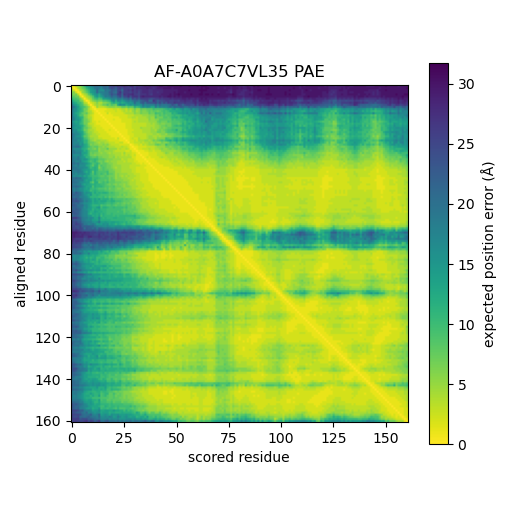8 -4.017 1.00 94.31 112 GLY A CA 1
ATOM 881 C C . GLY A 1 112 ? -12.862 -10.939 -3.057 1.00 94.31 112 GLY A C 1
ATOM 882 O O . GLY A 1 112 ? -12.759 -9.715 -3.138 1.00 94.31 112 GLY A O 1
ATOM 883 N N . VAL A 1 113 ? -13.659 -11.542 -2.174 1.00 96.38 113 VAL A N 1
ATOM 884 C CA . VAL A 1 113 ? -14.372 -10.851 -1.095 1.00 96.38 113 VAL A CA 1
ATOM 885 C C . VAL A 1 113 ? -13.774 -11.289 0.234 1.00 96.38 113 VAL A C 1
ATOM 887 O O . VAL A 1 113 ? -13.681 -12.485 0.507 1.00 96.38 113 VAL A O 1
ATOM 890 N N . HIS A 1 114 ? -13.415 -10.318 1.064 1.00 95.94 114 HIS A N 1
ATOM 891 C CA . HIS A 1 114 ? -12.729 -10.506 2.335 1.00 95.94 114 HIS A CA 1
ATOM 892 C C . HIS A 1 114 ? -13.593 -9.915 3.457 1.00 95.94 114 HIS A C 1
ATOM 894 O O . HIS A 1 114 ? -13.766 -8.695 3.515 1.00 95.94 114 HIS A O 1
ATOM 900 N N . PRO A 1 115 ? -14.205 -10.742 4.319 1.00 96.00 115 PRO A N 1
ATOM 901 C CA . PRO A 1 115 ? -15.068 -10.257 5.391 1.00 96.00 115 PRO A CA 1
ATOM 902 C C . PRO A 1 115 ? -14.262 -9.776 6.604 1.00 96.00 115 PRO A C 1
ATOM 904 O O . PRO A 1 115 ? -13.111 -10.159 6.804 1.00 96.00 115 PRO A O 1
ATOM 907 N N . GLY A 1 116 ? -14.903 -8.991 7.473 1.00 94.88 116 GLY A N 1
ATOM 908 C CA . GLY A 1 116 ? -14.346 -8.662 8.787 1.00 94.88 116 GLY A CA 1
ATOM 909 C C . GLY A 1 116 ? -13.208 -7.640 8.758 1.00 94.88 116 GLY A C 1
ATOM 910 O O . GLY A 1 116 ? -12.415 -7.594 9.698 1.00 94.88 116 GLY A O 1
ATOM 911 N N . VAL A 1 117 ? -13.111 -6.835 7.699 1.00 95.25 117 VAL A N 1
ATOM 912 C CA . VAL A 1 117 ? -12.069 -5.816 7.546 1.00 95.25 117 VAL A CA 1
ATOM 913 C C . VAL A 1 117 ? -12.374 -4.621 8.444 1.00 95.25 117 VAL A C 1
ATOM 915 O O . VAL A 1 117 ? -13.475 -4.069 8.407 1.00 95.25 117 VAL A O 1
ATOM 918 N N . VAL A 1 118 ? -11.388 -4.232 9.252 1.00 93.69 118 VAL A N 1
ATOM 919 C CA . VAL A 1 118 ? -11.466 -3.106 10.198 1.00 93.69 118 VAL A CA 1
ATOM 920 C C . VAL A 1 118 ? -10.795 -1.863 9.625 1.00 93.69 118 VAL A C 1
ATOM 922 O O . VAL A 1 118 ? -11.271 -0.743 9.819 1.00 93.69 118 VAL A O 1
ATOM 925 N N . MET A 1 119 ? -9.687 -2.057 8.911 1.00 90.88 119 MET A N 1
ATOM 926 C CA . MET A 1 119 ? -8.930 -0.966 8.314 1.00 90.88 119 MET A CA 1
ATOM 927 C C . MET A 1 119 ? -8.228 -1.375 7.029 1.00 90.88 119 MET A C 1
ATOM 929 O O . MET A 1 119 ? -7.908 -2.546 6.821 1.00 90.88 119 MET A O 1
ATOM 933 N N . VAL A 1 120 ? -7.986 -0.380 6.182 1.00 93.31 120 VAL A N 1
ATOM 934 C CA . VAL A 1 120 ? -7.325 -0.509 4.890 1.00 93.31 120 VAL A CA 1
ATOM 935 C C . VAL A 1 120 ? -6.305 0.615 4.727 1.00 93.31 120 VAL A C 1
ATOM 937 O O . VAL A 1 120 ? -6.584 1.791 4.959 1.00 93.31 120 VAL A O 1
ATOM 940 N N . LEU A 1 121 ? -5.107 0.237 4.306 1.00 92.69 121 LEU A N 1
ATOM 941 C CA . LEU A 1 121 ? -4.045 1.116 3.847 1.00 92.69 121 LEU A CA 1
ATOM 942 C C . LEU A 1 121 ? -4.042 1.121 2.326 1.00 92.69 121 LEU A C 1
ATOM 944 O O . LEU A 1 121 ? -4.071 0.056 1.713 1.00 92.69 121 LEU A O 1
ATOM 948 N N . VAL A 1 122 ? -3.975 2.303 1.717 1.00 93.31 122 VAL A N 1
ATOM 949 C CA . VAL A 1 122 ? -4.079 2.444 0.261 1.00 93.31 122 VAL A CA 1
ATOM 950 C C . VAL A 1 122 ? -2.989 3.349 -0.296 1.00 93.31 122 VAL A C 1
ATOM 952 O O . VAL A 1 122 ? -2.765 4.454 0.195 1.00 93.31 122 VAL A O 1
ATOM 955 N N . SER A 1 123 ? -2.336 2.902 -1.363 1.00 94.00 123 SER A N 1
ATOM 956 C CA . SER A 1 123 ? -1.538 3.726 -2.270 1.00 94.00 123 SER A CA 1
ATOM 957 C C . SER A 1 123 ? -2.336 3.982 -3.545 1.00 94.00 123 SER A C 1
ATOM 959 O O . SER A 1 123 ? -2.901 3.049 -4.105 1.00 94.00 123 SER A O 1
ATOM 961 N N . MET A 1 124 ? -2.302 5.235 -4.007 1.00 93.06 124 MET A N 1
ATOM 962 C CA . MET A 1 124 ? -2.929 5.714 -5.251 1.00 93.06 124 MET A CA 1
ATOM 963 C C . MET A 1 124 ? -2.218 5.247 -6.533 1.00 93.06 124 MET A C 1
ATOM 965 O O . MET A 1 124 ? -2.457 5.774 -7.612 1.00 93.06 124 MET A O 1
ATOM 969 N N . GLY A 1 125 ? -1.221 4.370 -6.401 1.00 93.00 125 GLY A N 1
ATOM 970 C CA . GLY A 1 125 ? -0.537 3.791 -7.546 1.00 93.00 125 GLY A CA 1
ATOM 971 C C . GLY A 1 125 ? 0.166 4.797 -8.480 1.00 93.00 125 GLY A C 1
ATOM 972 O O . GLY A 1 125 ? 0.510 5.923 -8.090 1.00 93.00 125 GLY A O 1
ATOM 973 N N . PRO A 1 126 ? 0.476 4.348 -9.708 1.00 93.50 126 PRO A N 1
ATOM 974 C CA . PRO A 1 126 ? 1.082 5.148 -10.766 1.00 93.50 126 PRO A CA 1
ATOM 975 C C . PRO A 1 126 ? 0.363 6.441 -11.135 1.00 93.50 126 PRO A C 1
ATOM 977 O O . PRO A 1 126 ? 1.042 7.432 -11.428 1.00 93.50 126 PRO A O 1
ATOM 980 N N . ASP A 1 127 ? -0.967 6.434 -11.179 1.00 93.00 127 ASP A N 1
ATOM 981 C CA . ASP A 1 127 ? -1.733 7.575 -11.674 1.00 93.00 127 ASP A CA 1
ATOM 982 C C . ASP A 1 127 ? -1.988 8.655 -10.603 1.00 93.00 127 ASP A C 1
ATOM 984 O O . ASP A 1 127 ? -2.310 9.803 -10.937 1.00 93.00 127 ASP A O 1
ATOM 988 N N . GLY A 1 128 ? -1.757 8.316 -9.328 1.00 92.25 128 GLY A N 1
ATOM 989 C CA . GLY A 1 128 ? -1.910 9.226 -8.197 1.00 92.25 128 GLY A CA 1
ATOM 990 C C . GLY A 1 128 ? -3.365 9.616 -7.937 1.00 92.25 128 GLY A C 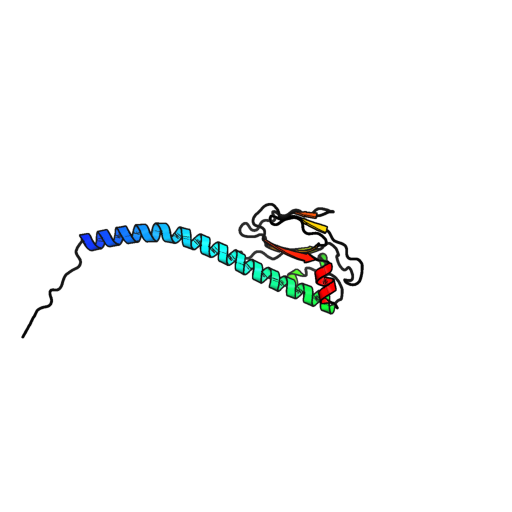1
ATOM 991 O O . GLY A 1 128 ? -3.621 10.647 -7.304 1.00 92.25 128 GLY A O 1
ATOM 992 N N . ARG A 1 129 ? -4.320 8.842 -8.449 1.00 93.56 129 ARG A N 1
ATOM 993 C CA . ARG A 1 129 ? -5.753 9.034 -8.259 1.00 93.56 129 ARG A CA 1
ATOM 994 C C . ARG A 1 129 ? -6.288 7.963 -7.327 1.00 93.56 129 ARG A C 1
ATOM 996 O O . ARG A 1 129 ? -5.629 7.001 -6.986 1.00 93.56 129 ARG A O 1
ATOM 1003 N N . GLN A 1 130 ? -7.477 8.228 -6.807 1.00 92.62 130 GLN A N 1
ATOM 1004 C CA . GLN A 1 130 ? -8.212 7.252 -6.024 1.00 92.62 130 GLN A CA 1
ATOM 1005 C C . GLN A 1 130 ? -9.241 6.613 -6.949 1.00 92.62 130 GLN A C 1
ATOM 1007 O O . GLN A 1 130 ? -10.177 7.295 -7.375 1.00 92.62 130 GLN A O 1
ATOM 1012 N N . ASP A 1 131 ? -9.083 5.319 -7.190 1.00 93.19 131 ASP A N 1
ATOM 1013 C CA . ASP A 1 131 ? -9.979 4.505 -8.007 1.00 93.19 131 ASP A CA 1
ATOM 1014 C C . ASP A 1 131 ? -10.866 3.578 -7.162 1.00 93.19 131 ASP A C 1
ATOM 1016 O O . ASP A 1 131 ? -11.876 3.054 -7.652 1.00 93.19 131 ASP A O 1
ATOM 1020 N N . TYR A 1 132 ? -10.539 3.413 -5.877 1.00 93.31 132 TYR A N 1
ATOM 1021 C CA . TYR A 1 132 ? -11.371 2.697 -4.917 1.00 93.31 132 TYR A CA 1
ATOM 1022 C C . TYR A 1 132 ? -12.593 3.498 -4.454 1.00 93.31 132 TYR A C 1
ATOM 1024 O O . TYR A 1 132 ? -12.577 4.728 -4.322 1.00 93.31 132 TYR A O 1
ATOM 1032 N N . SER A 1 133 ? -13.659 2.769 -4.118 1.00 93.50 133 SER A N 1
ATOM 1033 C CA . SER A 1 133 ? -14.874 3.340 -3.527 1.00 93.50 133 SER A CA 1
ATOM 1034 C C . SER A 1 133 ? -15.153 2.763 -2.143 1.00 93.50 133 SER A C 1
ATOM 1036 O O . SER A 1 133 ? -14.889 1.590 -1.877 1.00 93.50 133 SER A O 1
ATOM 1038 N N . ILE A 1 134 ? -15.695 3.601 -1.261 1.00 91.25 134 ILE A N 1
ATOM 1039 C CA . ILE A 1 134 ? -16.104 3.219 0.090 1.00 91.25 134 ILE A CA 1
ATOM 1040 C C . ILE A 1 134 ? -17.603 3.451 0.211 1.00 91.25 134 ILE A C 1
ATOM 1042 O O . ILE A 1 134 ? -18.096 4.541 -0.075 1.00 91.25 134 ILE A O 1
ATOM 1046 N N . THR A 1 135 ? -18.318 2.422 0.651 1.00 92.12 135 THR A N 1
ATOM 1047 C CA . THR A 1 135 ? -19.745 2.485 0.988 1.00 92.12 135 THR A CA 1
ATOM 1048 C C . THR A 1 135 ? -19.946 2.185 2.472 1.00 92.12 135 THR A C 1
ATOM 1050 O O . THR A 1 135 ? -18.981 1.936 3.199 1.00 92.12 135 THR A O 1
ATOM 1053 N N . GLU A 1 136 ? -21.188 2.204 2.951 1.00 87.25 136 GLU A N 1
ATOM 1054 C CA . GLU A 1 136 ? -21.502 1.780 4.322 1.00 87.25 136 GLU A CA 1
ATOM 1055 C C . GLU A 1 136 ? -21.207 0.291 4.555 1.00 87.25 136 GLU A C 1
ATOM 1057 O O . GLU A 1 136 ? -20.798 -0.078 5.650 1.00 87.25 136 GLU A O 1
ATOM 1062 N N . GLU A 1 137 ? -21.325 -0.549 3.524 1.00 88.94 137 GLU A N 1
ATOM 1063 C CA . GLU A 1 137 ? -21.211 -2.008 3.654 1.00 88.94 137 GLU A CA 1
ATOM 1064 C C . GLU A 1 137 ? -19.832 -2.553 3.267 1.00 88.94 137 GLU A C 1
ATOM 1066 O O . GLU A 1 137 ? -19.360 -3.532 3.849 1.00 88.94 137 GLU A O 1
ATOM 1071 N N . TYR A 1 138 ? -19.177 -1.943 2.276 1.00 93.69 138 TYR A N 1
ATOM 1072 C CA . TYR A 1 138 ? -17.944 -2.488 1.714 1.00 93.69 138 TYR A CA 1
ATOM 1073 C C . TYR A 1 138 ? -16.949 -1.436 1.217 1.00 93.69 138 TYR A C 1
ATOM 1075 O O . TYR A 1 138 ? -17.315 -0.322 0.825 1.00 93.69 138 TYR A O 1
ATOM 1083 N N . PHE A 1 139 ? -15.687 -1.857 1.171 1.00 94.75 139 PHE A N 1
ATOM 1084 C CA . PHE A 1 139 ? -14.614 -1.258 0.387 1.00 94.75 139 PHE A CA 1
ATOM 1085 C C . PHE A 1 139 ? -14.511 -1.963 -0.973 1.00 94.75 139 PHE A C 1
ATOM 1087 O O . PHE A 1 139 ? -14.507 -3.192 -1.018 1.00 94.75 139 PHE A O 1
ATOM 1094 N N . ASP A 1 140 ? -14.423 -1.226 -2.080 1.00 95.69 140 ASP A N 1
ATOM 1095 C CA . ASP A 1 140 ? -14.307 -1.801 -3.430 1.00 95.69 140 ASP A CA 1
ATOM 1096 C C . ASP A 1 140 ? -13.055 -1.292 -4.148 1.00 95.69 140 ASP A C 1
ATOM 1098 O O . ASP A 1 140 ? -12.987 -0.126 -4.540 1.00 95.69 140 ASP A O 1
ATOM 1102 N N . PHE A 1 141 ? -12.105 -2.207 -4.337 1.00 95.00 141 PHE A N 1
ATOM 1103 C CA . PHE A 1 141 ? -10.807 -2.053 -4.999 1.00 95.00 141 PHE A CA 1
ATOM 1104 C C . PHE A 1 141 ? -10.726 -2.874 -6.301 1.00 95.00 141 PHE A C 1
ATOM 1106 O O . PHE A 1 141 ? -9.647 -3.200 -6.792 1.00 95.00 141 PHE A O 1
ATOM 1113 N N . ARG A 1 142 ? -11.861 -3.280 -6.892 1.00 92.44 142 ARG A N 1
ATOM 1114 C CA . ARG A 1 142 ? -11.848 -4.101 -8.124 1.00 92.44 142 ARG A CA 1
ATOM 1115 C C . ARG A 1 142 ? -11.340 -3.343 -9.355 1.00 92.44 142 ARG A C 1
ATOM 1117 O O . ARG A 1 142 ? -10.967 -3.966 -10.355 1.00 92.44 142 ARG A O 1
ATOM 1124 N N . LYS A 1 143 ? -11.349 -2.012 -9.307 1.00 89.75 143 LYS A N 1
ATOM 1125 C CA . LYS A 1 143 ? -10.971 -1.111 -10.402 1.00 89.75 143 LYS A CA 1
ATOM 1126 C C . LYS A 1 143 ? -9.678 -0.367 -10.063 1.00 89.75 143 LYS A C 1
ATOM 1128 O O . LYS A 1 143 ? -9.365 -0.206 -8.894 1.00 89.75 143 LYS A O 1
ATOM 1133 N N . GLY A 1 144 ? -8.976 0.075 -11.106 1.00 89.69 144 GLY A N 1
ATOM 1134 C CA . GLY A 1 144 ? -7.814 0.958 -10.976 1.00 89.69 144 GLY A CA 1
ATOM 1135 C C . GLY A 1 144 ? -6.464 0.275 -10.806 1.00 89.69 144 GLY A C 1
ATOM 1136 O O . GLY A 1 144 ? -6.328 -0.940 -10.981 1.00 89.69 144 GLY A O 1
ATOM 1137 N N . ASP A 1 145 ? -5.453 1.078 -10.521 1.00 90.56 145 ASP A N 1
ATOM 1138 C CA . ASP A 1 145 ? -4.074 0.678 -10.220 1.00 90.56 145 ASP A CA 1
ATOM 1139 C C . ASP A 1 145 ? -3.708 0.865 -8.735 1.00 90.56 145 ASP A C 1
ATOM 1141 O O . ASP A 1 145 ? -2.566 0.595 -8.347 1.00 90.56 145 ASP A O 1
ATOM 1145 N N . ASP A 1 146 ? -4.693 1.244 -7.913 1.00 94.25 146 ASP A N 1
ATOM 1146 C CA . ASP A 1 146 ? -4.586 1.332 -6.462 1.00 94.25 146 ASP A CA 1
ATOM 1147 C C . ASP A 1 146 ? -4.039 0.033 -5.861 1.00 94.25 146 ASP A C 1
ATOM 1149 O O . ASP A 1 146 ? -4.443 -1.084 -6.206 1.00 94.25 146 ASP A O 1
ATOM 1153 N N . ILE A 1 147 ? -3.116 0.189 -4.916 1.00 95.06 147 ILE A N 1
ATOM 1154 C CA . ILE A 1 147 ? -2.538 -0.921 -4.163 1.00 95.06 147 ILE A CA 1
ATOM 1155 C C . ILE A 1 147 ? -3.007 -0.788 -2.728 1.00 95.06 147 ILE A C 1
ATOM 1157 O O . ILE A 1 147 ? -2.714 0.208 -2.065 1.00 95.06 147 ILE A O 1
ATOM 1161 N N . HIS A 1 148 ? -3.687 -1.813 -2.233 1.00 95.00 148 HIS A N 1
ATOM 1162 C CA . HIS A 1 148 ? -4.192 -1.849 -0.872 1.00 95.00 148 HIS A CA 1
ATOM 1163 C C . HIS A 1 148 ? -3.574 -2.973 -0.048 1.00 95.00 148 HIS A C 1
ATOM 1165 O O . HIS A 1 148 ? -3.047 -3.962 -0.559 1.00 95.00 148 HIS A O 1
ATOM 1171 N N . LEU A 1 149 ? -3.658 -2.783 1.259 1.00 94.69 149 LEU A N 1
ATOM 1172 C CA . LEU A 1 149 ? -3.396 -3.768 2.291 1.00 94.69 149 LEU A CA 1
ATOM 1173 C C . LEU A 1 149 ? -4.466 -3.576 3.360 1.00 94.69 149 LEU A C 1
ATOM 1175 O O . LEU A 1 149 ? -4.826 -2.440 3.662 1.00 94.69 149 LEU A O 1
ATOM 1179 N N . TYR A 1 150 ? -4.999 -4.650 3.920 1.00 94.25 150 TYR A N 1
ATOM 1180 C CA . TYR A 1 150 ? -6.095 -4.569 4.879 1.00 94.25 150 TYR A CA 1
ATOM 1181 C C . TYR A 1 150 ? -5.785 -5.376 6.127 1.00 94.25 150 TYR A C 1
ATOM 1183 O O . TYR A 1 150 ? -4.985 -6.303 6.088 1.00 94.25 150 TYR A O 1
ATOM 1191 N N . VAL A 1 151 ? -6.450 -5.010 7.220 1.00 92.88 151 VAL A N 1
ATOM 1192 C CA . VAL A 1 151 ? -6.360 -5.710 8.498 1.00 92.88 151 VAL A CA 1
ATOM 1193 C C . VAL A 1 151 ? -7.763 -6.042 8.979 1.00 92.88 151 VAL A C 1
ATOM 1195 O O . VAL A 1 151 ? -8.677 -5.205 8.960 1.00 92.88 151 VAL A O 1
ATOM 1198 N N . THR A 1 152 ? -7.936 -7.281 9.412 1.00 94.19 152 THR A N 1
ATOM 1199 C CA . THR A 1 152 ? -9.201 -7.824 9.897 1.00 94.19 152 THR A CA 1
ATOM 1200 C C . THR A 1 152 ? -9.321 -7.748 11.416 1.00 94.19 152 THR A C 1
ATOM 1202 O O . THR A 1 152 ? -8.337 -7.724 12.158 1.00 94.19 152 THR A O 1
ATOM 1205 N N . ALA A 1 153 ? -10.561 -7.785 11.902 1.00 92.38 153 ALA A N 1
ATOM 1206 C CA . ALA A 1 153 ? -10.855 -7.881 13.329 1.00 92.38 153 ALA A CA 1
ATOM 1207 C C . ALA A 1 153 ? -10.238 -9.138 13.963 1.00 92.38 153 ALA A C 1
ATOM 1209 O O . ALA A 1 153 ? -9.818 -9.111 15.119 1.00 92.38 153 ALA A O 1
ATOM 1210 N N . SER A 1 154 ? -10.186 -10.245 13.218 1.00 90.94 154 SER A N 1
ATOM 1211 C CA . SER A 1 154 ? -9.565 -11.491 13.672 1.00 90.94 154 SER A CA 1
ATOM 1212 C C . SER A 1 154 ? -8.060 -11.353 13.873 1.00 90.94 154 SER A C 1
ATOM 1214 O O . SER A 1 154 ? -7.549 -11.822 14.886 1.00 90.94 154 SER A O 1
ATOM 1216 N N . GLU A 1 155 ? -7.359 -10.696 12.946 1.00 91.25 155 GLU A N 1
ATOM 1217 C CA . GLU A 1 155 ? -5.909 -10.499 13.038 1.00 91.25 155 GLU A CA 1
ATOM 1218 C C . GLU A 1 155 ? -5.546 -9.621 14.234 1.00 91.25 155 GLU A C 1
ATOM 1220 O O . GLU A 1 155 ? -4.687 -10.001 15.025 1.00 91.25 155 GLU A O 1
ATOM 1225 N N . LEU A 1 156 ? -6.257 -8.506 14.433 1.00 89.06 156 LEU A N 1
ATOM 1226 C CA . LEU A 1 156 ? -6.013 -7.625 15.579 1.00 89.06 156 LEU A CA 1
ATOM 1227 C C . LEU A 1 156 ? -6.249 -8.320 16.921 1.00 89.06 156 LEU A C 1
ATOM 1229 O O . LEU A 1 156 ? -5.447 -8.174 17.840 1.00 89.06 156 LEU A O 1
ATOM 1233 N N . ASN A 1 157 ? -7.329 -9.096 17.033 1.00 86.94 157 ASN A N 1
ATOM 1234 C CA . ASN A 1 157 ? -7.612 -9.850 18.252 1.00 86.94 157 ASN A CA 1
ATOM 1235 C C . ASN A 1 157 ? -6.525 -10.888 18.549 1.00 86.94 157 ASN A C 1
ATOM 1237 O O . ASN A 1 157 ? -6.158 -11.063 19.706 1.00 86.94 157 ASN A O 1
ATOM 1241 N N . LEU A 1 158 ? -5.996 -11.557 17.520 1.00 86.69 158 LEU A N 1
ATOM 1242 C CA . LEU A 1 158 ? -4.937 -12.552 17.683 1.00 86.69 158 LEU A CA 1
ATOM 1243 C C . LEU A 1 158 ? -3.602 -11.923 18.111 1.00 86.69 158 LEU A C 1
ATOM 1245 O O . LEU A 1 158 ? -2.842 -12.559 18.831 1.00 86.69 158 LEU A O 1
ATOM 1249 N N . MET A 1 159 ? -3.320 -10.686 17.695 1.00 82.44 159 MET A N 1
ATOM 1250 C CA . MET A 1 159 ? -2.094 -9.963 18.062 1.00 82.44 159 MET A CA 1
ATOM 1251 C C . MET A 1 159 ? -2.079 -9.458 19.514 1.00 82.44 159 MET A C 1
ATOM 1253 O O . MET A 1 159 ? -1.012 -9.114 20.017 1.00 82.44 159 MET A O 1
ATOM 1257 N N . LEU A 1 160 ? -3.240 -9.388 20.172 1.00 78.00 160 LEU A N 1
ATOM 1258 C CA . LEU A 1 160 ? -3.400 -8.874 21.540 1.00 78.00 160 LEU A CA 1
ATOM 1259 C C . LEU A 1 160 ? -3.598 -9.970 22.606 1.00 78.00 160 LEU A C 1
ATOM 1261 O O . LEU A 1 160 ? -3.837 -9.637 23.770 1.00 78.00 160 LEU A O 1
ATOM 1265 N N . LEU A 1 161 ? -3.544 -11.248 22.217 1.00 71.56 161 LEU A N 1
ATOM 1266 C CA . LEU A 1 161 ? -3.568 -12.411 23.116 1.00 71.56 161 LEU A CA 1
ATOM 1267 C C . LEU A 1 161 ? -2.159 -12.764 23.606 1.00 71.56 161 LEU A C 1
ATOM 1269 O O . LEU A 1 161 ? -2.044 -13.114 24.803 1.00 71.56 161 LEU A O 1
#

Sequence (161 aa):
MDRRLGDKGFTLLEIVLVMVVFGLIFGMGISVWMGILESRKVGVTRSILHTAENCLVNYVLQSHTVPPAAEGYTRWCLVKDAWGNRVKFENVADGEPVHARMSTKELRDREGVHPGVVMVLVSMGPDGRQDYSITEEYFDFRKGDDIHLYVTASELNLMLL